Protein AF-A0A1Q8RBU3-F1 (afdb_monomer)

Solvent-accessible surface area (backbone atoms only — not comparable to full-atom values): 8568 Å² total; per-residue (Å²): 138,82,85,79,80,84,76,83,83,70,79,62,53,74,27,70,42,68,59,75,77,42,82,91,43,62,26,38,64,43,49,49,51,27,38,75,75,11,27,66,56,12,24,35,35,38,58,82,48,59,31,28,31,66,57,62,45,84,46,57,77,30,33,48,19,41,36,43,32,43,17,31,44,36,38,55,80,56,60,73,56,42,56,73,57,35,41,79,68,87,50,95,69,35,19,19,35,25,39,41,16,18,36,38,37,38,38,39,8,85,74,58,6,29,46,29,26,52,13,67,59,43,61,57,53,31,73,75,44,95,57,60,81,81,49,81,28,52,27,17,43,64,40,80,49,72,65,38,85,50,46,80,43,45,61,43,84,38,52,42,49,47,101

InterPro domains:
  IPR000743 Glycoside hydrolase, family 28 [PF00295] (66-161)
  IPR011050 Pectin lyase fold/virulence factor [SSF51126] (12-163)
  IPR012334 Pectin lyase fold [G3DSA:2.160.20.10] (13-163)

Sequence (163 aa):
VVAQSEQAVGGKKTCTVPASGTNATDDAPAILEAFEECGRGGKVVFEPTTYYVNSALNVTWLEDVDIDLQGTLLWSTNISYWLANSLNVGYQNQSTAFILGGNNVRINGYGKGTFDGNGDYWYEWIRQQENTSNYPGRPHALTFNGLTNSVVRGVNFLRSQMW

Mean predicted aligned error: 4.93 Å

Organism: NCBI:txid708187

Foldseek 3Di:
DDDDDDDPPDDAAEAEQDAPQDLVDASQVSVVVRCVVRQARHEYEYPAEEHEHAAAEEAAAGYQYEYEQAYEDAYDLPPVRQLVHFDQPVPPLAGARYEHHYENYEAAHVLRREQAQVQVSLQVVLVPDPRNACPHRQHFSYDYDHYYNYDHDNYYYHNTVHD

pLDDT: mean 93.44, std 12.82, range [39.44, 98.88]

Secondary structure (DSSP, 8-state):
-PPPP----PPPPEEEPPP-SSTTS--HHHHHHHHHHHTBTSEEEE-SSEEEE-S-EEEEEEES-EEEE-SEEEE---HHHHHHHPEE-SSTT-EEEEEEEEES-EEE-TTT-EEE--THHHHHHHTTSS--SS-TTPEEEEEEEEEES-EEES-EEES-S--

Nearest PDB structures (foldseek):
  4c2l-assembly1_A  TM=8.536E-01  e=4.338E-06  Aspergillus tubingensis
  7b8b-assembly2_B  TM=7.751E-01  e=3.308E-06  Arabidopsis thaliana
  1rmg-assembly1_A  TM=8.337E-01  e=1.040E-03  Aspergillus aculeatus
  5m60-assembly1_A  TM=6.335E-01  e=4.062E-01  Thermochaetoides thermophila
  5c1c-assembly1_A  TM=3.604E-01  e=2.068E+00  Aspergillus niger ATCC 1015

Structure (mmCIF, N/CA/C/O backbone):
data_AF-A0A1Q8RBU3-F1
#
_entry.id   AF-A0A1Q8RBU3-F1
#
loop_
_atom_site.group_PDB
_atom_site.id
_atom_site.type_symbol
_atom_site.label_atom_id
_atom_site.label_alt_id
_atom_site.label_comp_id
_atom_site.label_asym_id
_atom_site.label_entity_id
_atom_site.label_seq_id
_atom_site.pdbx_PDB_ins_code
_atom_site.Cartn_x
_atom_site.Cartn_y
_atom_site.Cartn_z
_atom_site.occupancy
_atom_site.B_iso_or_equiv
_atom_site.auth_seq_id
_atom_site.auth_comp_id
_atom_site.auth_asym_id
_atom_site.auth_atom_id
_atom_site.pdbx_PDB_model_num
ATOM 1 N N . VAL A 1 1 ? -34.217 0.152 41.854 1.00 40.53 1 VAL A N 1
ATOM 2 C CA . VAL A 1 1 ? -32.997 0.841 41.379 1.00 40.53 1 VAL A CA 1
ATOM 3 C C . VAL A 1 1 ? -32.280 -0.143 40.474 1.00 40.53 1 VAL A C 1
ATOM 5 O O . VAL A 1 1 ? -31.759 -1.125 40.979 1.00 40.53 1 VAL A O 1
ATOM 8 N N . VAL A 1 2 ? -32.408 0.004 39.155 1.00 39.44 2 VAL A N 1
ATOM 9 C CA . VAL A 1 2 ? -31.763 -0.900 38.188 1.00 39.44 2 VAL A CA 1
ATOM 10 C C . VAL A 1 2 ? -30.494 -0.205 37.727 1.00 39.44 2 VAL A C 1
ATOM 12 O O . VAL A 1 2 ? -30.563 0.897 37.187 1.00 39.44 2 VAL A O 1
ATOM 15 N N . ALA A 1 3 ? -29.354 -0.818 38.032 1.00 42.41 3 ALA A N 1
ATOM 16 C CA . ALA A 1 3 ? -28.042 -0.345 37.633 1.00 42.41 3 ALA A CA 1
ATOM 17 C C . ALA A 1 3 ? -27.953 -0.323 36.102 1.00 42.41 3 ALA A C 1
ATOM 19 O O . ALA A 1 3 ? -28.128 -1.351 35.448 1.00 42.41 3 ALA A O 1
ATOM 20 N N . GLN A 1 4 ? -27.720 0.860 35.542 1.00 39.56 4 GLN A N 1
ATOM 21 C CA . GLN A 1 4 ? -27.333 1.007 34.148 1.00 39.56 4 GLN A CA 1
ATOM 22 C C . GLN A 1 4 ? -25.839 0.701 34.062 1.00 39.56 4 GLN A C 1
ATOM 24 O O . GLN A 1 4 ? -25.033 1.317 34.754 1.00 39.56 4 GLN A O 1
ATOM 29 N N . SER A 1 5 ? -25.488 -0.291 33.251 1.00 49.47 5 SER A N 1
ATOM 30 C CA . SER A 1 5 ? -24.112 -0.581 32.869 1.00 49.47 5 SER A CA 1
ATOM 31 C C . SER A 1 5 ? -23.570 0.581 32.036 1.00 49.47 5 SER A C 1
ATOM 33 O O . SER A 1 5 ? -24.152 0.915 31.001 1.00 49.47 5 SER A O 1
ATOM 35 N N . GLU A 1 6 ? -22.468 1.175 32.481 1.00 47.53 6 GLU A N 1
ATOM 36 C CA . GLU A 1 6 ? -21.691 2.166 31.738 1.00 47.53 6 GLU A CA 1
ATOM 37 C C . GLU A 1 6 ? -21.210 1.566 30.410 1.00 47.53 6 GLU A C 1
ATOM 39 O O . GLU A 1 6 ? -20.410 0.631 30.380 1.00 47.53 6 GLU A O 1
ATOM 44 N N . GLN A 1 7 ? -21.698 2.106 29.290 1.00 47.78 7 GLN A N 1
ATOM 45 C CA . GLN A 1 7 ? -21.009 1.949 28.015 1.00 47.78 7 GLN A CA 1
ATOM 46 C C . GLN A 1 7 ? -19.836 2.927 27.980 1.00 47.78 7 GLN A C 1
ATOM 48 O O . GLN A 1 7 ? -20.030 4.142 27.953 1.00 47.78 7 GLN A O 1
ATOM 53 N N . ALA A 1 8 ? -18.616 2.400 27.936 1.00 47.69 8 ALA A N 1
ATOM 54 C CA . ALA A 1 8 ? -17.449 3.185 27.572 1.00 47.69 8 ALA A CA 1
ATOM 55 C C . ALA A 1 8 ? -17.495 3.483 26.063 1.00 47.69 8 ALA A C 1
ATOM 57 O O . ALA A 1 8 ? -16.969 2.721 25.257 1.00 47.69 8 ALA A O 1
ATOM 58 N N . VAL A 1 9 ? -18.116 4.594 25.661 1.00 52.16 9 VAL A N 1
ATOM 59 C CA . VAL A 1 9 ? -17.912 5.162 24.317 1.00 52.16 9 VAL A CA 1
ATOM 60 C C . VAL A 1 9 ? -16.702 6.093 24.382 1.00 52.16 9 VAL A C 1
ATOM 62 O O . VAL A 1 9 ? -16.819 7.315 24.366 1.00 52.16 9 VAL A O 1
ATOM 65 N N . GLY A 1 10 ? -15.516 5.498 24.514 1.00 56.62 10 GLY A N 1
ATOM 66 C CA . GLY A 1 10 ? -14.264 6.167 24.172 1.00 56.62 10 GLY A CA 1
ATOM 67 C C . GLY A 1 10 ? -14.086 6.086 22.658 1.00 56.62 10 GLY A C 1
ATOM 68 O O . GLY A 1 10 ? -14.084 4.989 22.106 1.00 56.62 10 GLY A O 1
ATOM 69 N N . GLY A 1 11 ? -14.004 7.225 21.967 1.00 76.69 11 GLY A N 1
ATOM 70 C CA . GLY A 1 11 ? -13.805 7.245 20.515 1.00 76.69 11 GLY A CA 1
ATOM 71 C C . GLY A 1 11 ? -12.532 6.496 20.101 1.00 76.69 11 GLY A C 1
ATOM 72 O O . GLY A 1 11 ? -11.524 6.546 20.805 1.00 76.69 11 GLY A O 1
ATOM 73 N N . LYS A 1 12 ? -12.571 5.803 18.957 1.00 87.75 12 LYS A N 1
ATOM 74 C CA . LYS A 1 12 ? -11.408 5.088 18.410 1.00 87.75 12 LYS A CA 1
ATOM 75 C C . LYS A 1 12 ? -10.243 6.055 18.162 1.00 87.75 12 LYS A C 1
ATOM 77 O O . LYS A 1 12 ? -10.442 7.106 17.545 1.00 87.75 12 LYS A O 1
ATOM 82 N N . LYS A 1 13 ? -9.024 5.691 18.588 1.00 97.31 13 LYS A N 1
ATOM 83 C CA . LYS A 1 13 ? -7.803 6.444 18.240 1.00 97.31 13 LYS A CA 1
ATOM 84 C C . LYS A 1 13 ? -7.679 6.490 16.716 1.00 97.31 13 LYS A C 1
ATOM 86 O O . LYS A 1 13 ? -7.852 5.466 16.061 1.00 97.31 13 LYS A O 1
ATOM 91 N N . THR A 1 14 ? -7.410 7.669 16.165 1.00 98.56 14 THR A N 1
ATOM 92 C CA . THR A 1 14 ? -7.244 7.866 14.721 1.00 98.56 14 THR A CA 1
ATOM 93 C C . THR A 1 14 ? -5.808 8.272 14.417 1.00 98.56 14 THR A C 1
ATOM 95 O O . THR A 1 14 ? -5.309 9.224 15.013 1.00 98.56 14 THR A O 1
ATOM 98 N N . CYS A 1 15 ? -5.173 7.563 13.487 1.00 98.81 15 CYS A N 1
ATOM 99 C CA . CYS A 1 15 ? -3.833 7.834 12.986 1.00 98.81 15 CYS A CA 1
ATOM 100 C C . CYS A 1 15 ? -3.934 8.201 11.503 1.00 98.81 15 CYS A C 1
ATOM 102 O O . CYS A 1 15 ? -4.319 7.371 10.677 1.00 98.81 15 CYS A O 1
ATOM 104 N N . THR A 1 16 ? -3.613 9.447 11.162 1.00 98.81 16 THR A N 1
ATOM 105 C CA . THR A 1 16 ? -3.506 9.880 9.765 1.00 98.81 16 THR A CA 1
ATOM 106 C C . THR A 1 16 ? -2.080 9.652 9.290 1.00 98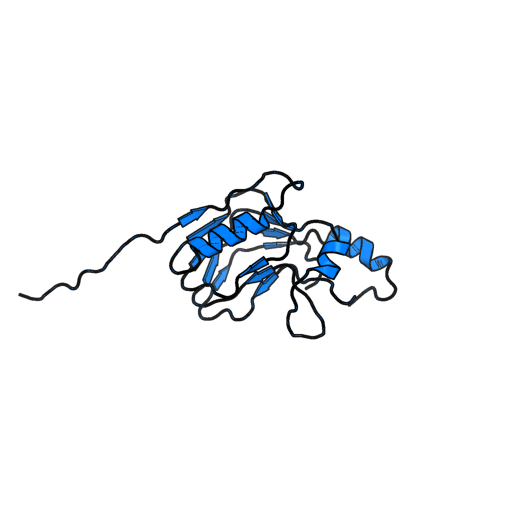.81 16 THR A C 1
ATOM 108 O O . THR A 1 16 ? -1.146 10.174 9.893 1.00 98.81 16 THR A O 1
ATOM 111 N N . VAL A 1 17 ? -1.913 8.886 8.214 1.00 98.81 17 VAL A N 1
ATOM 112 C CA . VAL A 1 17 ? -0.594 8.581 7.652 1.00 98.81 17 VAL A CA 1
ATOM 113 C C . VAL A 1 17 ? -0.011 9.851 7.019 1.00 98.81 17 VAL A C 1
ATOM 115 O O . VAL A 1 17 ? -0.647 10.406 6.110 1.00 98.81 17 VAL A O 1
ATOM 118 N N . PRO A 1 18 ? 1.178 10.322 7.440 1.00 98.56 18 PRO A N 1
ATOM 119 C CA . PRO A 1 18 ? 1.852 11.419 6.761 1.00 98.56 18 PRO A CA 1
ATOM 120 C C . PRO A 1 18 ? 2.381 10.947 5.400 1.00 98.56 18 PRO A C 1
ATOM 122 O O . PRO A 1 18 ? 2.961 9.872 5.289 1.00 98.56 18 PRO A O 1
ATOM 125 N N . ALA A 1 19 ? 2.172 11.754 4.360 1.00 98.38 19 ALA A N 1
ATOM 126 C CA . ALA A 1 19 ? 2.739 11.522 3.033 1.00 98.38 19 ALA A CA 1
ATOM 127 C C . ALA A 1 19 ? 3.964 12.417 2.833 1.00 98.38 19 ALA A C 1
ATOM 129 O O . ALA A 1 19 ? 3.897 13.618 3.107 1.00 98.38 19 ALA A O 1
ATOM 130 N N . SER A 1 20 ? 5.055 11.870 2.301 1.00 97.88 20 SER A N 1
ATOM 131 C CA . SER A 1 20 ? 6.249 12.654 1.960 1.00 97.88 20 SER A CA 1
ATOM 132 C C . SER A 1 20 ? 6.036 13.612 0.787 1.00 97.88 20 SER A C 1
ATOM 134 O O . SER A 1 20 ? 6.751 14.605 0.654 1.00 97.88 20 SER A O 1
ATOM 136 N N . GLY A 1 21 ? 5.069 13.315 -0.086 1.00 96.44 21 GLY A N 1
ATOM 137 C CA . GLY A 1 21 ? 4.791 14.099 -1.289 1.00 96.44 21 GLY A CA 1
ATOM 138 C C . GLY A 1 21 ? 5.837 13.943 -2.399 1.00 96.44 21 GLY A C 1
ATOM 139 O O . GLY A 1 21 ? 5.763 14.657 -3.398 1.00 96.44 21 GLY A O 1
ATOM 140 N N . THR A 1 22 ? 6.791 13.015 -2.270 1.00 97.56 22 THR A N 1
ATOM 141 C CA . THR A 1 22 ? 7.854 12.788 -3.258 1.00 97.56 22 THR A CA 1
ATOM 142 C C . THR A 1 22 ? 8.242 11.317 -3.359 1.00 97.56 22 THR A C 1
ATOM 144 O O . THR A 1 22 ? 8.332 10.618 -2.359 1.00 97.56 22 THR A O 1
ATOM 147 N N . ASN A 1 23 ? 8.567 10.855 -4.568 1.00 96.00 23 ASN A N 1
ATOM 148 C CA . ASN A 1 23 ? 9.067 9.495 -4.789 1.00 96.00 23 ASN A CA 1
A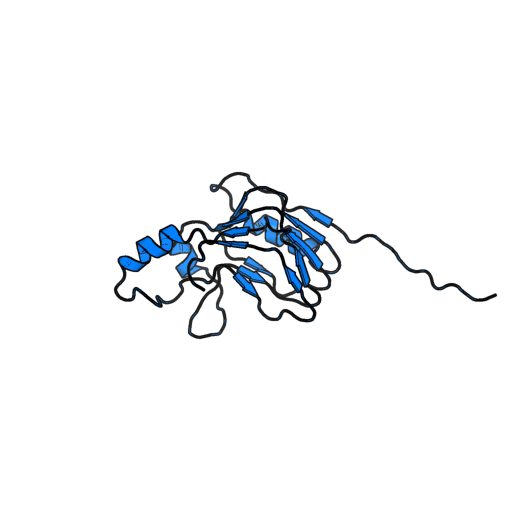TOM 149 C C . ASN A 1 23 ? 10.489 9.260 -4.248 1.00 96.00 23 ASN A C 1
ATOM 151 O O . ASN A 1 23 ? 10.936 8.116 -4.188 1.00 96.00 23 ASN A O 1
ATOM 155 N N . ALA A 1 24 ? 11.202 10.323 -3.860 1.00 97.19 24 ALA A N 1
ATOM 156 C CA . ALA A 1 24 ? 12.534 10.239 -3.266 1.00 97.19 24 ALA A CA 1
ATOM 157 C C . ALA A 1 24 ? 12.517 9.754 -1.805 1.00 97.19 24 ALA A C 1
ATOM 159 O O . ALA A 1 24 ? 13.564 9.389 -1.270 1.00 97.19 24 ALA A O 1
ATOM 160 N N . THR A 1 25 ? 11.351 9.757 -1.157 1.00 98.25 25 THR A N 1
ATOM 161 C CA . THR A 1 25 ? 11.170 9.329 0.230 1.00 98.25 25 THR A CA 1
ATOM 162 C C . THR A 1 25 ? 10.236 8.128 0.264 1.00 98.25 25 THR A C 1
ATOM 164 O O . THR A 1 25 ? 9.248 8.079 -0.459 1.00 98.25 25 THR A O 1
ATOM 167 N N . ASP A 1 26 ? 10.591 7.128 1.067 1.00 98.75 26 ASP A N 1
ATOM 168 C CA . ASP A 1 26 ? 9.748 5.959 1.293 1.00 98.75 26 ASP A CA 1
ATOM 169 C C . ASP A 1 26 ? 8.715 6.256 2.382 1.00 98.75 26 ASP A C 1
ATOM 171 O O . ASP A 1 26 ? 9.090 6.533 3.521 1.00 98.75 26 ASP A O 1
ATOM 175 N N . ASP A 1 27 ? 7.430 6.181 2.041 1.00 98.88 27 ASP A N 1
ATOM 176 C CA . ASP A 1 27 ? 6.322 6.370 2.981 1.00 98.88 27 ASP A CA 1
ATOM 177 C C . ASP A 1 27 ? 5.957 5.072 3.724 1.00 98.88 27 ASP A C 1
ATOM 179 O O . ASP A 1 27 ? 5.192 5.111 4.688 1.00 98.88 27 ASP A O 1
ATOM 183 N N . ALA A 1 28 ? 6.504 3.914 3.330 1.00 98.75 28 ALA A N 1
ATOM 184 C CA . ALA A 1 28 ? 6.205 2.635 3.977 1.00 98.75 28 ALA A CA 1
ATOM 185 C C . ALA A 1 28 ? 6.475 2.620 5.501 1.00 98.75 28 ALA A C 1
ATOM 187 O O . ALA A 1 28 ? 5.618 2.115 6.229 1.00 98.75 28 ALA A O 1
ATOM 188 N N . PRO A 1 29 ? 7.565 3.214 6.037 1.00 98.81 29 PRO A N 1
ATOM 189 C CA . PRO A 1 29 ? 7.763 3.313 7.485 1.00 98.81 29 PRO A CA 1
ATOM 190 C C . PRO A 1 29 ? 6.649 4.087 8.203 1.00 98.81 29 PRO A C 1
ATOM 192 O O . PRO A 1 29 ? 6.162 3.632 9.232 1.00 98.81 29 PRO A O 1
ATOM 195 N N . ALA A 1 30 ? 6.189 5.206 7.635 1.00 98.81 30 ALA A N 1
ATOM 196 C CA . ALA A 1 30 ? 5.098 5.996 8.209 1.00 98.81 30 ALA A CA 1
ATOM 197 C C . ALA A 1 30 ? 3.751 5.255 8.156 1.00 98.81 30 ALA A C 1
ATOM 199 O O . ALA A 1 30 ? 2.922 5.373 9.060 1.00 98.81 30 ALA A O 1
ATOM 200 N N . ILE A 1 31 ? 3.535 4.460 7.103 1.00 98.88 31 ILE A N 1
ATOM 201 C CA . ILE A 1 31 ? 2.380 3.565 6.992 1.00 98.88 31 ILE A CA 1
ATOM 202 C C . ILE A 1 31 ? 2.414 2.510 8.105 1.00 98.88 31 ILE A C 1
ATOM 204 O O . ILE A 1 31 ? 1.398 2.296 8.768 1.00 98.88 31 ILE A O 1
ATOM 208 N N . LEU A 1 32 ? 3.565 1.860 8.319 1.00 98.81 32 LEU A N 1
ATOM 209 C CA . LEU A 1 32 ? 3.732 0.862 9.379 1.00 98.81 32 LEU A CA 1
ATOM 210 C C . LEU A 1 32 ? 3.515 1.471 10.761 1.00 98.81 32 LEU A C 1
ATOM 212 O O . LEU A 1 32 ? 2.756 0.898 11.531 1.00 98.81 32 LEU A O 1
ATOM 216 N N . GLU A 1 33 ? 4.087 2.640 11.044 1.00 98.81 33 GLU A N 1
ATOM 217 C CA . GLU A 1 33 ? 3.919 3.344 12.322 1.00 98.81 33 GLU A CA 1
ATOM 218 C C . GLU A 1 33 ? 2.441 3.654 12.612 1.00 98.81 33 GLU A C 1
ATOM 220 O O . GLU A 1 33 ? 1.927 3.350 13.690 1.00 98.81 33 GLU A O 1
ATOM 225 N N . ALA A 1 34 ? 1.699 4.172 11.627 1.00 98.88 34 ALA A N 1
ATOM 226 C CA . ALA A 1 34 ? 0.269 4.430 11.791 1.00 98.88 34 ALA A CA 1
ATOM 227 C C . ALA A 1 34 ? -0.531 3.144 12.060 1.00 98.88 34 ALA A C 1
ATOM 229 O O . ALA A 1 34 ? -1.477 3.153 12.858 1.00 98.88 34 ALA A O 1
ATOM 230 N N . PHE A 1 35 ? -0.159 2.032 11.415 1.00 98.81 35 PHE A N 1
ATOM 231 C CA . PHE A 1 35 ? -0.735 0.736 11.742 1.00 98.81 35 PHE A CA 1
ATOM 232 C C . PHE A 1 35 ? -0.334 0.295 13.146 1.00 98.81 35 PHE A C 1
ATOM 234 O O . PHE A 1 35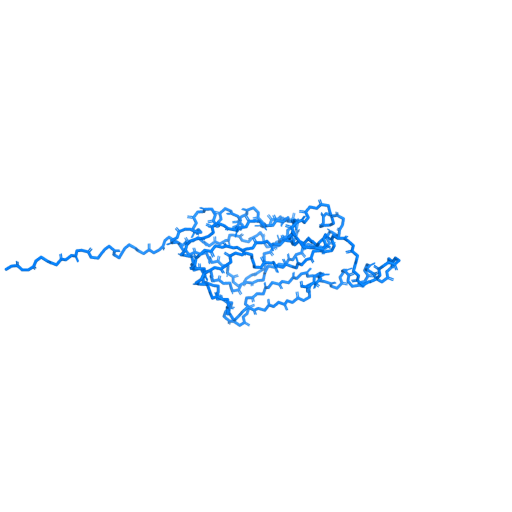 ? -1.237 -0.013 13.909 1.00 98.81 35 PHE A O 1
ATOM 241 N N . GLU A 1 36 ? 0.941 0.311 13.535 1.00 98.62 36 GLU A N 1
ATOM 242 C CA . GLU A 1 36 ? 1.428 -0.022 14.890 1.00 98.62 36 GLU A CA 1
ATOM 243 C C . GLU A 1 36 ? 0.650 0.717 15.982 1.00 98.62 36 GLU A C 1
ATOM 245 O O . GLU A 1 36 ? 0.232 0.119 16.976 1.00 98.62 36 GLU A O 1
ATOM 250 N N . GLU A 1 37 ? 0.362 1.994 15.754 1.00 98.44 37 GLU A N 1
ATOM 251 C CA . GLU A 1 37 ? -0.343 2.837 16.707 1.00 98.44 37 GLU A CA 1
ATOM 252 C C . GLU A 1 37 ? -1.868 2.664 16.750 1.00 98.44 37 GLU A C 1
ATOM 254 O O . GLU A 1 37 ? -2.465 2.841 17.817 1.00 98.44 37 GLU A O 1
ATOM 259 N N . CYS A 1 38 ? -2.515 2.402 15.610 1.00 98.62 38 CYS A N 1
ATOM 260 C CA . CYS A 1 38 ? -3.981 2.420 15.477 1.00 98.62 38 CYS A CA 1
ATOM 261 C C . CYS A 1 38 ? -4.586 1.130 14.897 1.00 98.62 38 CYS A C 1
ATOM 263 O O . CYS A 1 38 ? -5.799 1.032 14.723 1.00 98.62 38 CYS A O 1
ATOM 265 N N . GLY A 1 39 ? -3.773 0.116 14.625 1.00 98.25 39 GLY A N 1
ATOM 266 C CA . GLY A 1 39 ? -4.152 -1.145 13.986 1.00 98.25 39 GLY A CA 1
ATOM 267 C C . GLY A 1 39 ? -4.910 -2.112 14.893 1.00 98.25 39 GLY A C 1
ATOM 268 O O . GLY A 1 39 ? -5.331 -3.174 14.435 1.00 98.25 39 GLY A O 1
ATOM 269 N N . ARG A 1 40 ? -5.085 -1.760 16.175 1.00 98.44 40 ARG A N 1
ATOM 270 C CA . ARG A 1 40 ? -5.856 -2.521 17.168 1.00 98.44 40 ARG A CA 1
ATOM 271 C C . ARG A 1 40 ? -6.903 -1.620 17.824 1.00 98.44 40 ARG A C 1
ATOM 273 O O . ARG A 1 40 ? -6.558 -0.788 18.658 1.00 98.44 40 ARG A O 1
ATOM 280 N N . GLY A 1 41 ? -8.169 -1.766 17.437 1.00 97.88 41 GLY A N 1
ATOM 281 C CA . GLY A 1 41 ? -9.297 -0.976 17.955 1.00 97.88 41 GLY A CA 1
ATOM 282 C C . GLY A 1 41 ? -9.334 0.489 17.494 1.00 97.88 41 GLY A C 1
ATOM 283 O O . GLY A 1 41 ? -10.115 1.283 18.023 1.00 97.88 41 GLY A O 1
ATOM 284 N N . GLY A 1 42 ? -8.481 0.871 16.541 1.00 98.38 42 GLY A N 1
ATOM 285 C CA . GLY A 1 42 ? -8.333 2.242 16.063 1.00 98.38 42 GLY A CA 1
ATOM 286 C C . GLY A 1 42 ? -8.823 2.454 14.632 1.00 98.38 42 GLY A C 1
ATOM 287 O O . GLY A 1 42 ? -9.569 1.655 14.058 1.00 98.38 42 GLY A O 1
ATOM 288 N N . LYS A 1 43 ? -8.396 3.581 14.066 1.00 98.75 43 LYS A N 1
ATOM 289 C CA . LYS A 1 43 ? -8.659 3.989 12.692 1.00 98.75 43 LYS A CA 1
ATOM 290 C C . LYS A 1 43 ? -7.378 4.499 12.037 1.00 98.75 43 LYS A C 1
ATOM 292 O O . LYS A 1 43 ? -6.694 5.337 12.617 1.00 98.75 43 LYS A O 1
ATOM 297 N N . VAL A 1 44 ? -7.090 4.046 10.823 1.00 98.88 44 VAL A N 1
ATOM 298 C CA . VAL A 1 44 ? -5.978 4.538 9.999 1.00 98.88 44 VAL A CA 1
ATOM 299 C C . VAL A 1 44 ? -6.544 5.286 8.797 1.00 98.88 44 VAL A C 1
ATOM 301 O O . VAL A 1 44 ? -7.431 4.777 8.111 1.00 98.88 44 VAL A O 1
ATOM 304 N N . VAL A 1 45 ? -6.063 6.505 8.554 1.00 98.88 45 VAL A N 1
ATOM 305 C CA . VAL A 1 45 ? -6.553 7.383 7.482 1.00 98.88 45 VAL A CA 1
ATOM 306 C C . VAL A 1 45 ? -5.434 7.690 6.499 1.00 98.88 45 VAL A C 1
ATOM 308 O O . VAL A 1 45 ? -4.396 8.231 6.875 1.00 98.88 45 VAL A O 1
ATOM 311 N N . PHE A 1 46 ? -5.689 7.398 5.229 1.00 98.88 46 PHE A N 1
ATOM 312 C CA . PHE A 1 46 ? -4.901 7.864 4.097 1.00 98.88 46 PHE A CA 1
ATOM 313 C C . PHE A 1 46 ? -5.667 9.002 3.421 1.00 98.88 46 PHE A C 1
ATOM 315 O O . PHE A 1 46 ? -6.737 8.779 2.849 1.00 98.88 46 PHE A O 1
ATOM 322 N N . GLU A 1 47 ? -5.128 10.215 3.492 1.00 98.75 47 GLU A N 1
ATOM 323 C CA . GLU A 1 47 ? -5.690 11.426 2.881 1.00 98.75 47 GLU A CA 1
ATOM 324 C C . GLU A 1 47 ? -5.624 11.365 1.340 1.00 98.75 47 GLU A C 1
ATOM 326 O O . GLU A 1 47 ? -4.894 10.532 0.796 1.00 98.75 47 GLU A O 1
ATOM 331 N N . PRO A 1 48 ? -6.376 12.203 0.594 1.00 98.56 48 PRO A N 1
ATOM 332 C CA . PRO A 1 48 ? -6.433 12.162 -0.870 1.00 98.56 48 PRO A CA 1
ATOM 333 C C . PRO A 1 48 ? -5.158 12.736 -1.519 1.00 98.56 48 PRO A C 1
ATOM 335 O O . PRO A 1 48 ? -5.177 13.779 -2.167 1.00 98.56 48 PRO A O 1
ATOM 338 N N . THR A 1 49 ? -4.044 12.033 -1.334 1.00 98.62 49 THR A N 1
ATOM 339 C CA . THR A 1 49 ? -2.708 12.319 -1.869 1.00 98.62 49 THR A CA 1
ATOM 340 C C . THR A 1 49 ? -2.045 11.025 -2.361 1.00 98.62 49 THR A C 1
ATOM 342 O O . THR A 1 49 ? -2.655 9.955 -2.329 1.00 98.62 49 THR A O 1
ATOM 345 N N . THR A 1 50 ? -0.808 11.116 -2.845 1.00 98.81 50 THR A N 1
ATOM 346 C CA . THR A 1 50 ? 0.015 9.953 -3.203 1.00 98.81 50 THR A CA 1
ATOM 347 C C . THR A 1 50 ? 0.982 9.622 -2.072 1.00 98.81 50 THR A C 1
ATOM 349 O O . THR A 1 50 ? 1.686 10.505 -1.587 1.00 98.81 50 THR A O 1
ATOM 352 N N . TYR A 1 51 ? 1.013 8.348 -1.697 1.00 98.88 51 TYR A N 1
ATOM 353 C CA . TYR A 1 51 ? 1.959 7.739 -0.774 1.00 98.88 51 TYR A CA 1
ATOM 354 C C . TYR A 1 51 ? 2.936 6.889 -1.585 1.00 98.88 51 TYR A C 1
ATOM 356 O O . TYR A 1 51 ? 2.514 5.959 -2.276 1.00 98.88 51 TYR A O 1
ATOM 364 N N . TYR A 1 52 ? 4.223 7.209 -1.536 1.00 98.88 52 TYR A N 1
ATOM 365 C CA . TYR A 1 52 ? 5.250 6.524 -2.316 1.00 98.88 52 TYR A CA 1
ATOM 366 C C . TYR A 1 52 ? 5.800 5.332 -1.532 1.00 98.88 52 TYR A C 1
ATOM 368 O O . TYR A 1 52 ? 6.538 5.489 -0.564 1.00 98.88 52 TYR A O 1
ATOM 376 N N . VAL A 1 53 ? 5.419 4.125 -1.946 1.00 98.81 53 VAL A N 1
ATOM 377 C CA . VAL A 1 53 ? 5.797 2.870 -1.289 1.00 98.81 53 VAL A CA 1
ATOM 378 C C . VAL A 1 53 ? 7.054 2.325 -1.957 1.00 98.81 53 VAL A C 1
ATOM 380 O O . VAL A 1 53 ? 7.001 1.766 -3.058 1.00 98.81 53 VAL A O 1
ATOM 383 N N . ASN A 1 54 ? 8.197 2.490 -1.294 1.00 98.62 54 ASN A N 1
ATOM 384 C CA . ASN A 1 54 ? 9.498 2.050 -1.794 1.00 98.62 54 ASN A CA 1
ATOM 385 C C . ASN A 1 54 ? 10.032 0.809 -1.067 1.00 98.62 54 ASN A C 1
ATOM 387 O O . ASN A 1 54 ? 11.016 0.237 -1.538 1.00 98.62 54 ASN A O 1
ATOM 391 N N . SER A 1 55 ? 9.379 0.368 0.012 1.00 98.75 55 SER A N 1
ATOM 392 C CA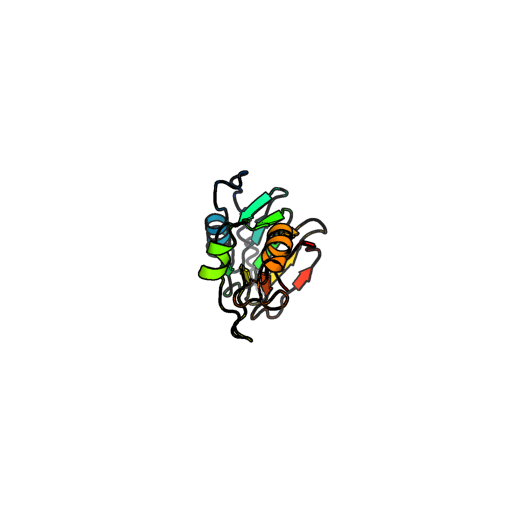 . SER A 1 55 ? 9.686 -0.891 0.692 1.00 98.75 55 SER A CA 1
ATOM 393 C C . SER A 1 55 ? 8.465 -1.759 0.989 1.00 98.75 55 SER A C 1
ATOM 395 O O . SER A 1 55 ? 7.319 -1.308 0.950 1.00 98.75 55 SER A O 1
ATOM 397 N N .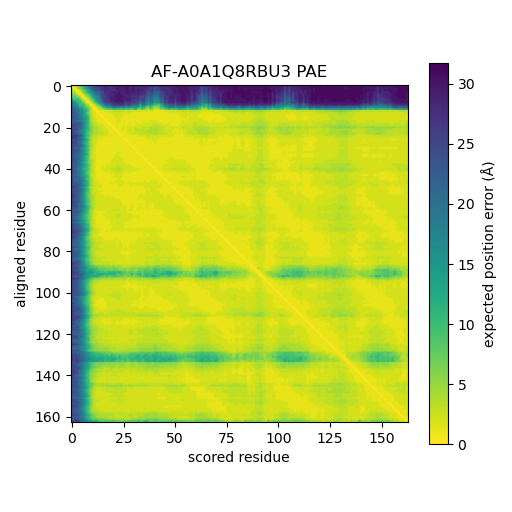 ALA A 1 56 ? 8.717 -3.053 1.207 1.00 98.50 56 ALA A N 1
ATOM 398 C CA . ALA A 1 56 ? 7.666 -4.036 1.431 1.00 98.50 56 ALA A CA 1
ATOM 399 C C . ALA A 1 56 ? 6.956 -3.837 2.782 1.00 98.50 56 ALA A C 1
ATOM 401 O O . ALA A 1 56 ? 7.588 -3.562 3.801 1.00 98.50 56 ALA A O 1
ATOM 402 N N . LEU A 1 57 ? 5.638 -4.040 2.795 1.00 98.69 57 LEU A N 1
ATOM 403 C CA . LEU A 1 57 ? 4.780 -3.838 3.964 1.00 98.69 57 LEU A CA 1
ATOM 404 C C . LEU A 1 57 ? 4.235 -5.173 4.483 1.00 98.69 57 LEU A C 1
ATOM 406 O O . LEU A 1 57 ? 3.670 -5.957 3.718 1.00 98.69 57 LEU A O 1
ATOM 410 N N . ASN A 1 58 ? 4.349 -5.417 5.790 1.00 98.25 58 ASN A N 1
ATOM 411 C CA . ASN A 1 58 ? 3.759 -6.581 6.453 1.00 98.25 58 ASN A CA 1
ATOM 412 C C . ASN A 1 58 ? 2.889 -6.159 7.637 1.00 98.25 58 ASN A C 1
ATOM 414 O O . ASN A 1 58 ? 3.397 -5.774 8.688 1.00 98.25 58 ASN A O 1
ATOM 418 N N . VAL A 1 59 ? 1.571 -6.255 7.461 1.00 98.25 59 VAL A N 1
ATOM 419 C CA . VAL A 1 59 ? 0.578 -5.844 8.455 1.00 98.25 59 VAL A CA 1
ATOM 420 C C . VAL A 1 59 ? -0.480 -6.941 8.597 1.00 98.25 59 VAL A C 1
ATOM 422 O O . VAL A 1 59 ? -1.616 -6.799 8.154 1.00 98.25 59 VAL A O 1
ATOM 425 N N . THR A 1 60 ? -0.100 -8.080 9.181 1.00 97.88 60 THR A N 1
ATOM 426 C CA . THR A 1 60 ? -0.971 -9.270 9.306 1.00 97.88 60 THR A CA 1
ATOM 427 C C . THR A 1 60 ? -1.645 -9.439 10.667 1.00 97.88 60 THR A C 1
ATOM 429 O O . THR A 1 60 ? -2.283 -10.460 10.912 1.00 97.88 60 THR A O 1
ATOM 432 N N . TRP A 1 61 ? -1.474 -8.483 11.577 1.00 98.31 61 TRP A N 1
ATOM 433 C CA . TRP A 1 61 ? -1.858 -8.606 12.989 1.00 98.31 61 TRP A CA 1
ATOM 434 C C . TRP A 1 61 ? -3.031 -7.698 13.398 1.00 98.31 61 TRP A C 1
ATOM 436 O O . TRP A 1 61 ? -3.322 -7.575 14.592 1.00 98.31 61 TRP A O 1
ATOM 446 N N . LEU A 1 62 ? -3.694 -7.060 12.428 1.00 98.75 62 LEU A N 1
ATOM 447 C CA . LEU A 1 62 ? -4.752 -6.079 12.675 1.00 98.75 62 LEU A CA 1
ATOM 448 C C . LEU A 1 62 ? -5.927 -6.679 13.456 1.00 98.75 62 LEU A C 1
ATOM 450 O O . LEU A 1 62 ? -6.281 -7.844 13.280 1.00 98.75 62 LEU A O 1
ATOM 454 N N . GLU A 1 63 ? -6.556 -5.859 14.294 1.00 98.69 63 GLU A N 1
ATOM 455 C CA . GLU A 1 63 ? -7.712 -6.257 15.099 1.00 98.69 63 GLU A CA 1
ATOM 456 C C . GLU A 1 63 ? -8.693 -5.089 15.232 1.00 98.69 63 GLU A C 1
ATOM 458 O O . GLU A 1 63 ? -8.333 -4.038 15.753 1.00 98.69 63 GLU A O 1
ATOM 463 N N . ASP A 1 64 ? -9.939 -5.262 14.793 1.00 98.56 64 ASP A N 1
ATOM 464 C CA . ASP A 1 64 ? -10.995 -4.239 14.893 1.00 98.56 64 ASP A CA 1
ATOM 465 C C . ASP A 1 64 ? -10.566 -2.831 14.421 1.00 98.56 64 ASP A C 1
ATOM 467 O O . ASP A 1 64 ? -10.751 -1.821 15.108 1.00 98.56 64 ASP A O 1
ATOM 471 N N . VAL A 1 65 ? -9.998 -2.753 13.219 1.00 98.62 65 VAL A N 1
ATOM 472 C CA . VAL A 1 65 ? -9.498 -1.499 12.644 1.00 98.62 65 VAL A CA 1
ATOM 473 C C . VAL A 1 65 ? -10.369 -1.016 11.488 1.00 98.62 65 VAL A C 1
ATOM 475 O O . VAL A 1 65 ? -10.796 -1.791 10.628 1.00 98.62 65 VAL A O 1
ATOM 478 N N . ASP A 1 66 ? -10.603 0.293 11.457 1.00 98.81 66 ASP A N 1
ATOM 479 C CA . ASP A 1 66 ? -11.169 0.998 10.309 1.00 98.81 66 ASP A CA 1
ATOM 480 C C . ASP A 1 66 ? -10.038 1.613 9.471 1.00 98.81 66 ASP A C 1
ATOM 482 O O . ASP A 1 66 ? -9.190 2.329 9.998 1.00 98.81 66 ASP A O 1
ATOM 486 N N . ILE A 1 67 ? -10.005 1.334 8.169 1.00 98.81 67 ILE A N 1
ATOM 487 C CA . ILE A 1 67 ? -9.002 1.867 7.241 1.00 98.81 67 ILE A CA 1
ATOM 488 C C . ILE A 1 67 ? -9.716 2.716 6.189 1.00 98.81 67 ILE A C 1
ATOM 490 O O . ILE A 1 67 ? -10.381 2.189 5.292 1.00 98.81 67 ILE A O 1
ATOM 494 N N . ASP A 1 68 ? -9.553 4.033 6.293 1.00 98.75 68 ASP A N 1
ATOM 495 C CA . ASP A 1 68 ? -10.075 5.000 5.329 1.00 98.75 68 ASP A CA 1
ATOM 496 C C . ASP A 1 68 ? -9.002 5.280 4.277 1.00 98.75 68 ASP A C 1
ATOM 498 O O . ASP A 1 68 ? -8.077 6.059 4.503 1.00 98.75 68 ASP A O 1
ATOM 502 N N . LEU A 1 69 ? -9.129 4.649 3.111 1.00 98.81 69 LEU A N 1
ATOM 503 C CA . LEU A 1 69 ? -8.199 4.816 2.001 1.00 98.81 69 LEU A CA 1
ATOM 504 C C . LEU A 1 69 ? -8.752 5.844 1.006 1.00 98.81 69 LEU A C 1
ATOM 506 O O . LEU A 1 69 ? -9.559 5.506 0.149 1.00 98.81 69 LEU A O 1
ATOM 510 N N . GLN A 1 70 ? -8.346 7.110 1.096 1.00 98.69 70 GLN A N 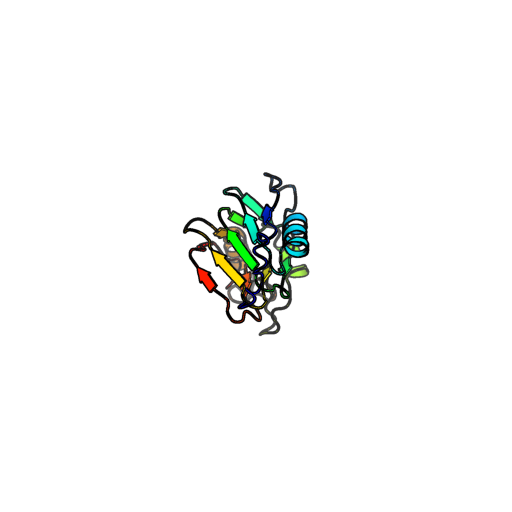1
ATOM 511 C CA . GLN A 1 70 ? -8.769 8.142 0.133 1.00 98.69 70 GLN A CA 1
ATOM 512 C C . GLN A 1 70 ? -7.690 8.495 -0.895 1.00 98.69 70 GLN A C 1
ATOM 514 O O . GLN A 1 70 ? -8.020 9.082 -1.927 1.00 98.69 70 GLN A O 1
ATOM 519 N N . GLY A 1 71 ? -6.434 8.161 -0.599 1.00 98.56 71 GLY A N 1
ATOM 520 C CA . GLY A 1 71 ? -5.270 8.415 -1.443 1.00 98.56 71 GLY A CA 1
ATOM 521 C C . GLY A 1 71 ? -4.869 7.243 -2.334 1.00 98.56 71 GLY A C 1
ATOM 522 O O . GLY A 1 71 ? -5.560 6.229 -2.436 1.00 98.56 71 GLY A O 1
ATOM 523 N N . THR A 1 72 ? -3.714 7.399 -2.973 1.00 98.88 72 THR A N 1
ATOM 524 C CA . THR A 1 72 ? -3.069 6.371 -3.793 1.00 98.88 72 THR A CA 1
ATOM 525 C C . THR A 1 72 ? -1.800 5.907 -3.105 1.00 98.88 72 THR A C 1
ATOM 527 O O . THR A 1 72 ? -0.918 6.722 -2.860 1.00 98.88 72 THR A O 1
ATOM 530 N N . LEU A 1 73 ? -1.678 4.615 -2.819 1.00 98.88 73 LEU A N 1
ATOM 531 C CA . LEU A 1 73 ? -0.369 4.019 -2.564 1.00 98.88 73 LEU A CA 1
ATOM 532 C C . LEU A 1 73 ? 0.229 3.702 -3.933 1.00 98.88 73 LEU A C 1
ATOM 534 O O . LEU A 1 73 ? -0.401 3.003 -4.724 1.00 98.88 73 LEU A O 1
ATOM 538 N N . LEU A 1 74 ? 1.397 4.258 -4.233 1.00 98.81 74 LEU A N 1
ATOM 539 C CA . LEU A 1 74 ? 2.090 4.099 -5.506 1.00 98.81 74 LEU A CA 1
ATOM 540 C C . LEU A 1 74 ? 3.418 3.392 -5.264 1.00 98.81 74 LEU A C 1
ATOM 542 O O . LEU A 1 74 ? 4.284 3.910 -4.561 1.00 98.81 74 LEU A O 1
ATOM 546 N N . TRP A 1 75 ? 3.585 2.219 -5.863 1.00 98.69 75 TRP A N 1
ATOM 547 C CA . TRP A 1 75 ? 4.787 1.418 -5.686 1.00 98.69 75 TRP A CA 1
ATOM 548 C C . TRP A 1 75 ? 5.942 1.963 -6.526 1.00 98.69 75 TRP A C 1
ATOM 550 O O . TRP A 1 75 ? 5.770 2.424 -7.662 1.00 98.69 75 TRP A O 1
ATOM 560 N N . SER A 1 76 ? 7.149 1.880 -5.972 1.00 98.50 76 SER A N 1
ATOM 561 C CA . SER A 1 76 ? 8.370 2.250 -6.683 1.00 98.50 76 SER A CA 1
ATOM 562 C C . SER A 1 76 ? 8.610 1.365 -7.906 1.00 98.50 76 SER A C 1
ATOM 564 O O . SER A 1 76 ? 8.223 0.195 -7.954 1.00 98.50 76 SER A O 1
ATOM 566 N N . THR A 1 77 ? 9.329 1.900 -8.887 1.00 97.81 77 THR A N 1
ATOM 567 C CA . THR A 1 77 ? 9.694 1.188 -10.120 1.00 97.81 77 THR A CA 1
ATOM 568 C C . THR A 1 77 ? 10.985 0.377 -9.983 1.00 97.81 77 THR A C 1
ATOM 570 O O . THR A 1 77 ? 11.517 -0.119 -10.976 1.00 97.81 77 THR A O 1
ATOM 573 N N . ASN A 1 78 ? 11.523 0.234 -8.767 1.00 98.31 78 ASN A N 1
ATOM 574 C CA . ASN A 1 78 ? 12.793 -0.445 -8.530 1.00 98.31 78 ASN A CA 1
ATOM 575 C C . ASN A 1 78 ? 12.624 -1.973 -8.577 1.00 98.31 78 ASN A C 1
ATOM 577 O O . ASN A 1 78 ? 12.506 -2.641 -7.551 1.00 98.31 78 ASN A O 1
ATOM 581 N N . ILE A 1 79 ? 12.618 -2.528 -9.789 1.00 97.81 79 ILE A N 1
ATOM 582 C CA . ILE A 1 79 ? 12.426 -3.964 -10.043 1.00 97.81 79 ILE A CA 1
ATOM 583 C C . ILE A 1 79 ? 13.425 -4.820 -9.258 1.00 97.81 79 ILE A C 1
ATOM 585 O O . ILE A 1 79 ? 13.028 -5.790 -8.616 1.00 97.81 79 ILE A O 1
ATOM 589 N N . SER A 1 80 ? 14.707 -4.443 -9.250 1.00 97.75 80 SER A N 1
ATOM 590 C CA . SER A 1 80 ? 15.748 -5.189 -8.534 1.00 97.75 80 SER A CA 1
ATOM 591 C C . SER A 1 80 ? 15.500 -5.235 -7.026 1.00 97.75 80 SER A C 1
ATOM 593 O O . SER A 1 80 ? 15.696 -6.280 -6.410 1.00 97.75 80 SER A O 1
ATOM 595 N N . TYR A 1 81 ? 15.034 -4.131 -6.430 1.00 98.44 81 TYR A N 1
ATOM 596 C CA . TYR A 1 81 ? 14.638 -4.115 -5.023 1.00 98.44 81 TYR A CA 1
ATOM 597 C C . TYR A 1 81 ? 13.483 -5.084 -4.768 1.00 98.44 81 TYR A C 1
ATOM 599 O O . TYR A 1 81 ? 13.578 -5.925 -3.874 1.00 98.44 81 TYR A O 1
ATOM 607 N N . TRP A 1 82 ? 12.418 -5.002 -5.565 1.00 98.12 82 TRP A N 1
ATOM 608 C CA . TRP A 1 82 ? 11.223 -5.816 -5.361 1.00 98.12 82 TRP A CA 1
ATOM 609 C C . TRP A 1 82 ? 11.487 -7.309 -5.550 1.00 98.12 82 TRP A C 1
ATOM 611 O O . TRP A 1 82 ? 11.011 -8.105 -4.745 1.00 98.12 82 TRP A O 1
ATOM 621 N N . LEU A 1 83 ? 12.295 -7.701 -6.536 1.00 96.25 83 LEU A N 1
ATOM 622 C CA . LEU A 1 83 ? 12.702 -9.100 -6.705 1.00 96.25 83 LEU A CA 1
ATOM 623 C C . LEU A 1 83 ? 13.466 -9.640 -5.483 1.00 96.25 83 LEU A C 1
ATOM 625 O O . LEU A 1 83 ? 13.368 -10.826 -5.181 1.00 96.25 83 LEU A O 1
ATOM 629 N N . ALA A 1 84 ? 14.211 -8.782 -4.780 1.00 97.31 84 ALA A N 1
ATOM 630 C CA . ALA A 1 84 ? 15.033 -9.173 -3.636 1.00 97.31 84 ALA A CA 1
ATOM 631 C C . ALA A 1 84 ? 14.323 -9.067 -2.273 1.00 97.31 84 ALA A C 1
ATOM 633 O O . ALA A 1 84 ? 14.711 -9.769 -1.343 1.00 97.31 84 ALA A O 1
ATOM 634 N N . ASN A 1 85 ? 13.318 -8.195 -2.133 1.00 98.06 85 ASN A N 1
ATOM 635 C CA . ASN A 1 85 ? 12.759 -7.813 -0.826 1.00 98.06 85 ASN A CA 1
ATOM 636 C C . ASN A 1 85 ? 11.252 -8.064 -0.681 1.00 98.06 85 ASN A C 1
ATOM 638 O O . ASN A 1 85 ? 10.700 -7.835 0.395 1.00 98.06 85 ASN A O 1
ATOM 642 N N . SER A 1 86 ? 10.571 -8.523 -1.734 1.00 97.62 86 SER A N 1
ATOM 643 C CA . SER A 1 86 ? 9.147 -8.857 -1.631 1.00 97.62 86 SER A CA 1
ATOM 644 C C . SER A 1 86 ? 8.917 -10.052 -0.704 1.00 97.62 86 SER A C 1
ATOM 646 O O . SER A 1 86 ? 9.739 -10.961 -0.588 1.00 97.62 86 SER A O 1
ATOM 648 N N . LEU A 1 87 ? 7.765 -10.056 -0.043 1.00 97.00 87 LEU A N 1
ATOM 649 C CA . LEU A 1 87 ? 7.430 -11.006 1.011 1.00 97.00 87 LEU A CA 1
ATOM 650 C C . LEU A 1 87 ? 6.934 -12.320 0.418 1.00 97.00 87 LEU A C 1
ATOM 652 O O . LEU A 1 87 ? 6.182 -12.313 -0.551 1.00 97.00 87 LEU A O 1
ATOM 656 N N . ASN A 1 88 ? 7.311 -13.451 1.012 1.00 93.62 88 ASN A N 1
ATOM 657 C CA . ASN A 1 88 ? 6.863 -14.763 0.550 1.00 93.62 88 ASN A CA 1
ATOM 658 C C . ASN A 1 88 ? 5.367 -14.967 0.851 1.00 93.62 88 ASN A C 1
ATOM 660 O O . ASN A 1 88 ? 4.940 -14.832 1.997 1.00 93.62 88 ASN A O 1
ATOM 664 N N . VAL A 1 89 ? 4.585 -15.327 -0.169 1.00 89.44 89 VAL A N 1
ATOM 665 C CA . VAL A 1 89 ? 3.142 -15.609 -0.040 1.00 89.44 89 VAL A CA 1
ATOM 666 C C . VAL A 1 89 ? 2.880 -17.033 0.482 1.00 89.44 89 VAL A C 1
ATOM 668 O O . VAL A 1 89 ? 1.789 -17.336 0.955 1.00 89.44 89 VAL A O 1
ATOM 671 N N . GLY A 1 90 ? 3.875 -17.924 0.431 1.00 85.06 90 GLY A N 1
ATOM 672 C CA . GLY A 1 90 ? 3.752 -19.329 0.834 1.00 85.06 90 GLY A CA 1
ATOM 673 C C . GLY A 1 90 ? 3.133 -20.233 -0.238 1.00 85.06 90 GLY A C 1
ATOM 674 O O . GLY A 1 90 ? 2.828 -21.391 0.038 1.00 85.06 90 GLY A O 1
ATOM 675 N N . TYR A 1 91 ? 2.962 -19.728 -1.466 1.00 81.88 91 TYR A N 1
ATOM 676 C CA . TYR A 1 91 ? 2.371 -20.444 -2.598 1.00 81.88 91 TYR A CA 1
ATOM 677 C C . TYR A 1 91 ? 3.206 -20.244 -3.871 1.00 81.88 91 TYR A C 1
ATOM 679 O O . TYR A 1 91 ? 3.557 -19.119 -4.209 1.00 81.88 91 TYR A O 1
ATOM 687 N N . GLN A 1 92 ? 3.542 -21.335 -4.574 1.00 81.31 92 GLN A N 1
ATOM 688 C CA . GLN A 1 92 ? 4.208 -21.339 -5.894 1.00 81.31 92 GLN A CA 1
ATOM 689 C C . GLN A 1 92 ? 5.451 -20.430 -6.054 1.00 81.31 92 GLN A C 1
ATOM 691 O O . GLN A 1 92 ? 5.706 -19.930 -7.146 1.00 81.31 92 GLN A O 1
ATOM 696 N N . ASN A 1 93 ? 6.248 -20.219 -4.998 1.00 81.31 93 ASN A N 1
ATOM 697 C CA . ASN A 1 93 ? 7.384 -19.277 -5.003 1.00 81.31 93 ASN A CA 1
ATOM 698 C C . ASN A 1 93 ? 6.998 -17.839 -5.408 1.00 81.31 93 ASN A C 1
ATOM 700 O O . ASN A 1 93 ? 7.819 -17.098 -5.955 1.00 81.31 93 ASN A O 1
ATOM 704 N N . GLN A 1 94 ? 5.748 -17.451 -5.158 1.00 89.56 94 GLN A N 1
ATOM 705 C CA . GLN A 1 94 ? 5.263 -16.102 -5.406 1.00 89.56 94 GLN A CA 1
ATOM 706 C C . GLN A 1 94 ? 5.570 -15.187 -4.229 1.00 89.56 94 GLN A C 1
ATOM 708 O O . GLN A 1 94 ? 5.687 -15.615 -3.073 1.00 89.56 94 GLN A O 1
ATOM 713 N N . SER A 1 95 ? 5.684 -13.907 -4.550 1.00 95.81 95 SER A N 1
ATOM 714 C CA . SER A 1 95 ? 5.973 -12.856 -3.593 1.00 95.81 95 SER A CA 1
ATOM 715 C C . SER A 1 95 ? 4.881 -11.784 -3.614 1.00 95.81 95 SER A C 1
ATOM 717 O O . SER A 1 95 ? 4.034 -11.749 -4.504 1.00 95.81 95 SER A O 1
ATOM 719 N N . THR A 1 96 ? 4.869 -10.910 -2.613 1.00 97.50 96 THR A N 1
ATOM 720 C CA . THR A 1 96 ? 3.936 -9.783 -2.516 1.00 97.50 96 THR A CA 1
ATOM 721 C C . THR A 1 96 ? 4.651 -8.557 -1.972 1.00 97.50 96 THR A C 1
ATOM 723 O O . THR A 1 96 ? 5.511 -8.667 -1.096 1.00 97.50 96 THR A O 1
ATOM 726 N N . ALA A 1 97 ? 4.303 -7.384 -2.486 1.00 98.25 97 ALA A N 1
ATOM 727 C CA . ALA A 1 97 ? 4.884 -6.125 -2.043 1.00 98.25 97 ALA A CA 1
ATOM 728 C C . ALA A 1 97 ? 4.225 -5.617 -0.749 1.00 98.25 97 ALA A C 1
ATOM 730 O O . ALA A 1 97 ? 4.892 -5.039 0.105 1.00 98.25 97 ALA A O 1
ATOM 731 N N . PHE A 1 98 ? 2.931 -5.884 -0.570 1.00 98.56 98 PHE A N 1
ATOM 732 C CA . PHE A 1 98 ? 2.207 -5.639 0.676 1.00 98.56 98 PHE A CA 1
ATOM 733 C C . PHE A 1 98 ? 1.417 -6.894 1.061 1.00 98.56 98 PHE A C 1
ATOM 735 O O . PHE A 1 98 ? 0.712 -7.469 0.230 1.00 98.56 98 PHE A O 1
ATOM 742 N N . ILE A 1 99 ? 1.536 -7.347 2.307 1.00 97.81 99 ILE A N 1
ATOM 743 C CA . ILE A 1 99 ? 0.631 -8.327 2.909 1.00 97.81 99 ILE A CA 1
ATOM 744 C C . ILE A 1 99 ? -0.169 -7.679 4.042 1.00 97.81 99 ILE A C 1
ATOM 746 O O . ILE A 1 99 ? 0.398 -7.087 4.961 1.00 97.81 99 ILE A O 1
ATOM 750 N N . LEU A 1 100 ? -1.495 -7.786 3.958 1.00 98.44 100 LEU A N 1
ATOM 751 C CA . LEU A 1 100 ? -2.427 -7.234 4.938 1.00 98.44 100 LEU A CA 1
ATOM 752 C C . LEU A 1 100 ? -3.334 -8.345 5.467 1.00 98.44 100 LEU A C 1
ATOM 754 O O . LEU A 1 100 ? -3.916 -9.106 4.695 1.00 98.44 100 LEU A O 1
ATOM 758 N N . GLY A 1 101 ? -3.474 -8.431 6.784 1.00 98.44 101 GLY A N 1
ATOM 759 C CA . GLY A 1 101 ? -4.204 -9.493 7.467 1.00 98.44 101 GLY A CA 1
ATOM 760 C C . GLY A 1 101 ? -4.712 -9.073 8.838 1.00 98.44 101 GLY A C 1
ATOM 761 O O . GLY A 1 101 ? -4.338 -8.016 9.347 1.00 98.44 101 GLY A O 1
ATOM 762 N N . GLY A 1 102 ? -5.560 -9.909 9.435 1.00 98.56 102 GLY A N 1
ATOM 763 C CA . GLY A 1 102 ? -6.138 -9.651 10.749 1.00 98.56 102 GLY A CA 1
ATOM 764 C C . GLY A 1 102 ? -7.639 -9.909 10.833 1.00 98.56 102 GLY A C 1
ATOM 765 O O . GLY A 1 102 ? -8.290 -10.329 9.875 1.00 98.56 102 GLY A O 1
ATOM 766 N N . ASN A 1 103 ? -8.207 -9.622 11.997 1.00 98.81 103 ASN A N 1
ATOM 767 C CA . ASN A 1 103 ? -9.612 -9.866 12.285 1.00 98.81 103 ASN A CA 1
ATOM 768 C C . ASN A 1 103 ? -10.403 -8.556 12.379 1.00 98.81 103 ASN A C 1
ATOM 770 O O . ASN A 1 103 ? -9.954 -7.575 12.971 1.00 98.81 103 ASN A O 1
ATOM 774 N N . ASN A 1 104 ? -11.614 -8.556 11.820 1.00 98.69 104 ASN A N 1
ATOM 775 C CA . ASN A 1 104 ? -12.535 -7.425 11.850 1.00 98.69 104 ASN A CA 1
ATOM 776 C C . ASN A 1 104 ? -11.920 -6.138 11.258 1.00 98.69 104 ASN A C 1
ATOM 778 O O . ASN A 1 104 ? -12.027 -5.049 11.822 1.00 98.69 104 ASN A O 1
ATOM 782 N N . VAL A 1 105 ? -11.248 -6.281 10.114 1.00 98.88 105 VAL A N 1
ATOM 783 C CA . VAL A 1 105 ? -10.608 -5.191 9.367 1.00 98.88 105 VAL A CA 1
ATOM 784 C C . VAL A 1 105 ? -11.596 -4.626 8.350 1.00 98.88 105 VAL A C 1
ATOM 786 O O . VAL A 1 105 ? -12.136 -5.362 7.522 1.00 98.88 105 VAL A O 1
ATOM 789 N N . ARG A 1 106 ? -11.836 -3.314 8.378 1.00 98.75 106 ARG A N 1
ATOM 790 C CA . ARG A 1 106 ? -12.798 -2.647 7.487 1.00 98.75 106 ARG A CA 1
ATOM 791 C C . ARG A 1 106 ? -12.090 -1.609 6.632 1.00 98.75 106 ARG A C 1
ATOM 793 O O . ARG A 1 106 ? -11.843 -0.496 7.080 1.00 98.75 106 ARG A O 1
ATOM 800 N N . ILE A 1 107 ? -11.785 -1.973 5.390 1.00 98.81 107 ILE A N 1
ATOM 801 C CA . ILE A 1 107 ? -11.142 -1.093 4.411 1.00 98.81 107 ILE A CA 1
ATOM 802 C C . ILE A 1 107 ? -12.207 -0.450 3.532 1.00 98.81 107 ILE A C 1
ATOM 804 O O . ILE A 1 107 ? -12.994 -1.143 2.878 1.00 98.81 107 ILE A O 1
ATOM 808 N N . ASN A 1 108 ? -12.211 0.879 3.482 1.00 98.81 108 ASN A N 1
ATOM 809 C CA . ASN A 1 108 ? -13.082 1.647 2.607 1.00 98.81 108 ASN A CA 1
ATOM 810 C C . ASN A 1 108 ? -12.272 2.600 1.727 1.00 98.81 108 ASN A C 1
ATOM 812 O O . ASN A 1 108 ? -11.660 3.543 2.221 1.00 98.81 108 ASN A O 1
ATOM 816 N N . GLY A 1 109 ? -12.309 2.361 0.417 1.00 98.62 109 GLY A N 1
ATOM 817 C CA . GLY A 1 109 ? -11.644 3.199 -0.577 1.00 98.62 109 GLY A CA 1
ATOM 818 C C . GLY A 1 109 ? -12.492 4.366 -1.102 1.00 98.62 109 GLY A C 1
ATOM 819 O O . GLY A 1 109 ? -12.005 5.202 -1.858 1.00 98.62 109 GLY A O 1
ATOM 820 N N . TYR A 1 110 ? -13.782 4.438 -0.756 1.00 98.38 110 TYR A N 1
ATOM 821 C CA . TYR A 1 110 ? -14.690 5.504 -1.216 1.00 98.38 110 TYR A CA 1
ATOM 822 C C . TYR A 1 110 ? -14.762 5.688 -2.752 1.00 98.38 110 TYR A C 1
ATOM 824 O O . TYR A 1 110 ? -15.138 6.757 -3.226 1.00 98.38 110 TYR A O 1
ATOM 832 N N . GLY A 1 111 ? -14.386 4.671 -3.537 1.00 98.19 111 GLY A N 1
ATOM 833 C CA . GLY A 1 111 ? -14.329 4.712 -5.004 1.00 98.19 111 GLY A CA 1
ATOM 834 C C . GLY A 1 111 ? -13.105 5.434 -5.586 1.00 98.19 111 GLY A C 1
ATOM 835 O O . GLY A 1 111 ? -12.968 5.500 -6.805 1.00 98.19 111 GLY A O 1
ATOM 836 N N . LYS A 1 112 ? -12.217 5.970 -4.743 1.00 97.38 112 LYS A N 1
ATOM 837 C CA . LYS A 1 112 ? -11.036 6.758 -5.150 1.00 97.38 112 LYS A CA 1
ATOM 838 C C . LYS A 1 112 ? -9.715 6.205 -4.612 1.00 97.38 112 LYS A C 1
ATOM 840 O O . LYS A 1 112 ? -8.688 6.347 -5.268 1.00 97.38 112 LYS A O 1
ATOM 845 N N . GLY A 1 113 ? -9.752 5.559 -3.449 1.00 98.69 113 GLY A N 1
ATOM 846 C CA . GLY A 1 113 ? -8.613 4.919 -2.812 1.00 98.69 113 GLY A CA 1
ATOM 847 C C . GLY A 1 113 ? -7.998 3.869 -3.718 1.00 98.69 113 GLY A C 1
ATOM 848 O O . GLY A 1 113 ? -8.706 2.973 -4.175 1.00 98.69 113 GLY A O 1
ATOM 849 N N . THR A 1 114 ? -6.704 3.989 -3.990 1.00 98.81 114 THR A N 1
ATOM 850 C CA . THR A 1 114 ? -6.048 3.216 -5.048 1.00 98.81 114 THR A CA 1
ATOM 851 C C . THR A 1 114 ? -4.778 2.550 -4.541 1.00 98.81 114 THR A C 1
ATOM 853 O O . THR A 1 114 ? -3.940 3.183 -3.902 1.00 98.81 114 THR A O 1
ATOM 856 N N . PHE A 1 115 ? -4.626 1.271 -4.863 1.00 98.81 115 PHE A N 1
ATOM 857 C CA . PHE A 1 115 ? -3.355 0.567 -4.802 1.00 98.81 115 PHE A CA 1
ATOM 858 C C . PHE A 1 115 ? -2.789 0.480 -6.224 1.00 98.81 115 PHE A C 1
ATOM 860 O O . PHE A 1 115 ? -3.330 -0.253 -7.053 1.00 98.81 115 PHE A O 1
ATOM 867 N N . ASP A 1 116 ? -1.755 1.268 -6.524 1.00 98.75 116 ASP A N 1
ATOM 868 C CA . ASP A 1 116 ? -1.142 1.365 -7.850 1.00 98.75 116 ASP A CA 1
ATOM 869 C C . ASP A 1 116 ? 0.237 0.698 -7.884 1.00 98.75 116 ASP A C 1
ATOM 871 O O . ASP A 1 116 ? 1.242 1.269 -7.456 1.00 98.75 116 ASP A O 1
ATOM 875 N N . GLY A 1 117 ? 0.299 -0.510 -8.443 1.00 98.31 117 GLY A N 1
ATOM 876 C CA . GLY A 1 117 ? 1.537 -1.282 -8.537 1.00 98.31 117 GLY A CA 1
ATOM 877 C C . GLY A 1 117 ? 2.585 -0.687 -9.484 1.00 98.31 117 GLY A C 1
ATOM 878 O O . GLY A 1 117 ? 3.705 -1.197 -9.552 1.00 98.31 117 GLY A O 1
ATOM 879 N N . ASN A 1 118 ? 2.257 0.382 -10.220 1.00 97.62 118 ASN A N 1
ATOM 880 C CA . ASN A 1 118 ? 3.153 1.003 -11.193 1.00 97.62 118 ASN A CA 1
ATOM 881 C C . ASN A 1 118 ? 3.655 -0.006 -12.252 1.00 97.62 118 ASN A C 1
ATOM 883 O O . ASN A 1 118 ? 4.815 -0.014 -12.673 1.00 97.62 118 ASN A O 1
ATOM 887 N N . GLY A 1 119 ? 2.756 -0.913 -12.645 1.00 97.38 119 GLY A N 1
ATOM 888 C CA . GLY A 1 119 ? 3.036 -2.139 -13.390 1.00 97.38 119 GLY A CA 1
ATOM 889 C C . GLY A 1 119 ? 3.535 -1.950 -14.818 1.00 97.38 119 GLY A C 1
ATOM 890 O O . GLY A 1 119 ? 4.123 -2.879 -15.360 1.00 97.38 119 GLY A O 1
ATOM 891 N N . ASP A 1 120 ? 3.388 -0.770 -15.423 1.00 97.31 120 ASP A N 1
ATOM 892 C CA . ASP A 1 120 ? 3.833 -0.532 -16.806 1.00 97.31 120 ASP A CA 1
ATOM 893 C C . ASP A 1 120 ? 5.331 -0.847 -16.983 1.00 97.31 120 ASP A C 1
ATOM 895 O O . ASP A 1 120 ? 5.720 -1.532 -17.933 1.00 97.31 120 ASP A O 1
ATOM 899 N N . TYR A 1 121 ? 6.151 -0.472 -15.995 1.00 96.94 121 TYR A N 1
ATOM 900 C CA . TYR A 1 121 ? 7.581 -0.795 -15.946 1.00 96.94 121 TYR A CA 1
ATOM 901 C C . TYR A 1 121 ? 7.838 -2.304 -15.886 1.00 96.94 121 TYR A C 1
ATOM 903 O O . TYR A 1 121 ? 8.761 -2.809 -16.524 1.00 96.94 121 TYR A O 1
ATOM 911 N N . TRP A 1 122 ? 7.003 -3.044 -15.156 1.00 96.88 122 TRP A N 1
ATOM 912 C CA . TRP A 1 122 ? 7.086 -4.500 -15.080 1.00 96.88 122 TRP A CA 1
ATOM 913 C C . TRP A 1 122 ? 6.684 -5.156 -16.390 1.00 96.88 122 TRP A C 1
ATOM 915 O O . TRP A 1 122 ? 7.326 -6.115 -16.812 1.00 96.88 122 TRP A O 1
ATOM 925 N N . TYR A 1 123 ? 5.656 -4.639 -17.060 1.00 95.75 123 TYR A N 1
ATOM 926 C CA . TYR A 1 123 ? 5.200 -5.166 -18.342 1.00 95.75 123 TYR A CA 1
ATOM 927 C C . TYR A 1 123 ? 6.242 -4.948 -19.442 1.00 95.75 123 TYR A C 1
ATOM 929 O O . TYR A 1 123 ? 6.415 -5.807 -20.305 1.00 95.75 123 TYR A O 1
ATOM 937 N N . GLU A 1 124 ? 6.945 -3.817 -19.425 1.00 96.31 124 GLU A N 1
ATOM 938 C CA . GLU A 1 124 ? 8.070 -3.551 -20.323 1.00 96.31 124 GLU A CA 1
ATOM 939 C C . GLU A 1 124 ? 9.271 -4.438 -20.022 1.00 96.31 124 GLU A C 1
ATOM 941 O O . GLU A 1 124 ? 9.792 -5.095 -20.926 1.00 96.31 124 GLU A O 1
ATOM 946 N N . TRP A 1 125 ? 9.676 -4.494 -18.756 1.00 96.56 125 TRP A N 1
ATOM 947 C CA . TRP A 1 125 ? 10.824 -5.275 -18.319 1.00 96.56 125 TRP A CA 1
ATOM 948 C C . TRP A 1 125 ? 10.637 -6.773 -18.573 1.00 96.56 125 TRP A C 1
ATOM 950 O O . TRP A 1 125 ? 11.563 -7.445 -19.034 1.00 96.56 125 TRP A O 1
ATOM 960 N N . ILE A 1 126 ? 9.431 -7.301 -18.335 1.00 95.25 126 ILE A N 1
ATOM 961 C CA . ILE A 1 126 ? 9.183 -8.737 -18.448 1.00 95.25 126 ILE A CA 1
ATOM 962 C C . ILE A 1 126 ? 9.227 -9.242 -19.892 1.00 95.25 126 ILE A C 1
ATOM 964 O O . ILE A 1 126 ? 9.645 -10.372 -20.126 1.00 95.25 126 ILE A O 1
ATOM 968 N N . ARG A 1 127 ? 8.886 -8.400 -20.878 1.00 95.31 127 ARG A N 1
ATOM 969 C CA . ARG A 1 127 ? 8.999 -8.745 -22.308 1.00 95.31 127 ARG A CA 1
ATOM 970 C C . ARG A 1 127 ? 10.440 -8.997 -22.761 1.00 95.31 127 ARG A C 1
ATOM 972 O O . ARG A 1 127 ? 10.635 -9.540 -23.842 1.00 95.31 127 ARG A O 1
ATOM 979 N N . GLN A 1 128 ? 11.424 -8.595 -21.959 1.00 95.06 128 GLN A N 1
ATOM 980 C CA . GLN A 1 128 ? 12.849 -8.771 -22.239 1.00 95.06 128 GLN A CA 1
ATOM 981 C C . GLN A 1 128 ? 13.437 -10.025 -21.568 1.00 95.06 128 GLN A C 1
ATOM 983 O O . GLN A 1 128 ? 14.606 -10.329 -21.787 1.00 95.06 128 GLN A O 1
A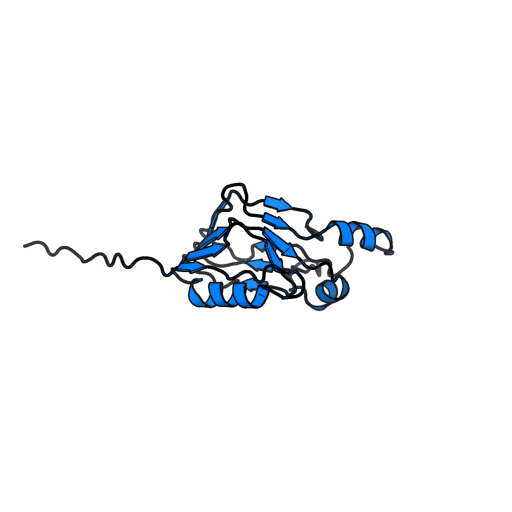TOM 988 N N . GLN A 1 129 ? 12.659 -10.742 -20.748 1.00 94.31 129 GLN A N 1
ATOM 989 C CA . GLN A 1 129 ? 13.107 -11.939 -20.030 1.00 94.31 129 GLN A CA 1
ATOM 990 C C . GLN A 1 129 ? 12.749 -13.218 -20.799 1.00 94.31 129 GLN A C 1
ATOM 992 O O . GLN A 1 129 ? 11.767 -13.246 -21.538 1.00 94.31 129 GLN A O 1
ATOM 997 N N . GLU A 1 130 ? 13.495 -14.306 -20.583 1.00 90.44 130 GLU A N 1
ATOM 998 C CA . GLU A 1 130 ? 13.207 -15.605 -21.219 1.00 90.44 130 GLU A CA 1
ATOM 999 C C . GLU A 1 130 ? 11.837 -16.171 -20.805 1.00 90.44 130 GLU A C 1
ATOM 1001 O O . GLU A 1 130 ? 11.093 -16.695 -21.633 1.00 90.44 130 GLU A O 1
ATOM 1006 N N . ASN A 1 131 ? 11.474 -16.030 -19.524 1.00 86.31 131 ASN A N 1
ATOM 1007 C CA . ASN A 1 131 ? 10.144 -16.361 -19.017 1.00 86.31 131 ASN A CA 1
ATOM 1008 C C . ASN A 1 131 ? 9.314 -15.084 -18.870 1.00 86.31 131 ASN A C 1
ATOM 1010 O O . ASN A 1 131 ? 9.415 -14.376 -17.869 1.00 86.31 131 ASN A O 1
ATOM 1014 N N . THR A 1 132 ? 8.469 -14.815 -19.863 1.00 86.50 132 THR A N 1
ATOM 1015 C CA . THR A 1 132 ? 7.681 -13.579 -19.946 1.00 86.50 132 THR A CA 1
ATOM 1016 C C . THR A 1 132 ? 6.369 -13.616 -19.153 1.00 86.50 132 THR A C 1
ATOM 1018 O O . THR A 1 132 ? 5.724 -12.582 -18.975 1.00 86.50 132 THR A O 1
ATOM 1021 N N . SER A 1 133 ? 5.950 -14.796 -18.681 1.00 80.31 133 SER A N 1
ATOM 1022 C CA . SER A 1 133 ? 4.639 -15.001 -18.057 1.00 80.31 133 SER A CA 1
ATOM 1023 C C . SER A 1 133 ? 4.722 -15.045 -16.532 1.00 80.31 133 SER A C 1
ATOM 1025 O O . SER A 1 133 ? 4.152 -14.179 -15.872 1.00 80.31 133 SER A O 1
ATOM 1027 N N . ASN A 1 134 ? 5.456 -16.012 -15.971 1.00 81.00 134 ASN A N 1
ATOM 1028 C CA . ASN A 1 134 ? 5.499 -16.265 -14.528 1.00 81.00 134 ASN A CA 1
ATOM 1029 C C . ASN A 1 134 ? 6.940 -16.208 -14.013 1.00 81.00 134 ASN A C 1
ATOM 1031 O O . ASN A 1 134 ? 7.513 -17.216 -13.594 1.00 81.00 134 ASN A O 1
ATOM 1035 N N . TYR A 1 135 ? 7.556 -15.035 -14.143 1.0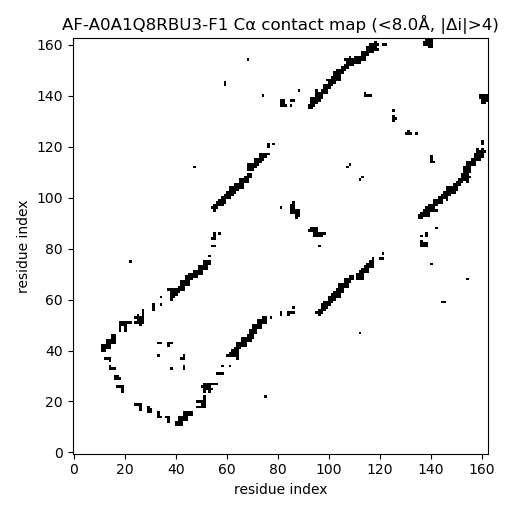0 89.62 135 TYR A N 1
ATOM 1036 C CA . TYR A 1 135 ? 8.923 -14.822 -13.684 1.00 89.62 135 TYR A CA 1
ATOM 1037 C C . TYR A 1 135 ? 8.990 -14.912 -12.151 1.00 89.62 135 TYR A C 1
ATOM 1039 O O . TYR A 1 135 ? 8.244 -14.189 -11.482 1.00 89.62 135 TYR A O 1
ATOM 1047 N N 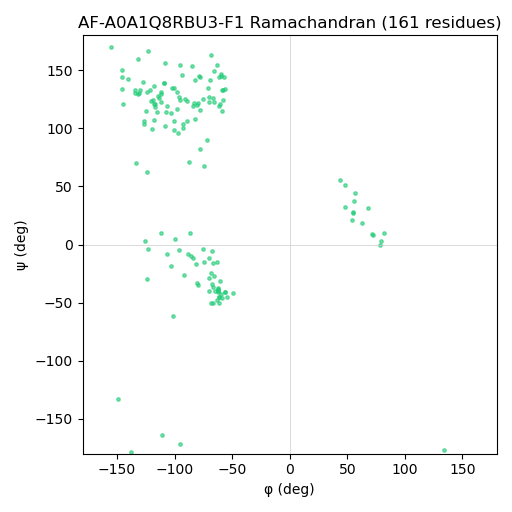. PRO A 1 136 ? 9.867 -15.763 -11.585 1.00 89.19 136 PRO A N 1
ATOM 1048 C CA . PRO A 1 136 ? 9.946 -15.965 -10.142 1.00 89.19 136 PRO A CA 1
ATOM 1049 C C . PRO A 1 136 ? 10.186 -14.665 -9.368 1.00 89.19 136 PRO A C 1
ATOM 1051 O O . PRO A 1 136 ? 11.060 -13.875 -9.720 1.00 89.19 136 PRO A O 1
ATOM 1054 N N . GLY A 1 137 ? 9.427 -14.460 -8.292 1.00 89.69 137 GLY A N 1
ATOM 1055 C CA . GLY A 1 137 ? 9.605 -13.314 -7.397 1.00 89.69 137 GLY A CA 1
ATOM 1056 C C . GLY A 1 137 ? 9.006 -11.992 -7.884 1.00 89.69 137 GLY A C 1
ATOM 1057 O O . GLY A 1 137 ? 9.149 -10.993 -7.179 1.00 89.69 137 GLY A O 1
ATOM 1058 N N . ARG A 1 138 ? 8.311 -11.962 -9.033 1.00 93.19 138 ARG A N 1
ATOM 1059 C CA . ARG A 1 138 ? 7.433 -10.833 -9.379 1.00 93.19 138 ARG A CA 1
ATOM 1060 C C . ARG A 1 138 ? 6.340 -10.696 -8.311 1.00 93.19 138 ARG A C 1
ATOM 1062 O O . ARG A 1 138 ? 5.592 -11.656 -8.127 1.00 93.19 138 ARG A O 1
ATOM 1069 N N . PRO A 1 139 ? 6.229 -9.545 -7.630 1.00 96.06 139 PRO A N 1
ATOM 1070 C CA . PRO A 1 139 ? 5.289 -9.426 -6.530 1.00 96.06 139 PRO A CA 1
ATOM 1071 C C . PRO A 1 139 ? 3.855 -9.212 -7.007 1.00 96.06 139 PRO A C 1
ATOM 1073 O O . PRO A 1 139 ? 3.616 -8.483 -7.967 1.00 96.06 139 PRO A O 1
ATOM 1076 N N . HIS A 1 140 ? 2.893 -9.767 -6.274 1.00 96.25 140 HIS A N 1
ATOM 1077 C CA . HIS A 1 140 ? 1.555 -9.180 -6.197 1.00 96.25 140 HIS A CA 1
ATOM 1078 C C . HIS A 1 140 ? 1.655 -7.780 -5.588 1.00 96.25 140 HIS A C 1
ATOM 1080 O O . HIS A 1 140 ? 2.439 -7.571 -4.654 1.00 96.25 140 HIS A O 1
ATOM 1086 N N . ALA A 1 141 ? 0.838 -6.832 -6.047 1.00 96.69 141 ALA A N 1
ATOM 1087 C CA . ALA A 1 141 ? 0.799 -5.509 -5.420 1.00 96.69 141 ALA A CA 1
ATOM 1088 C C . ALA A 1 141 ? 0.354 -5.612 -3.950 1.00 96.69 141 ALA A C 1
ATOM 1090 O O . ALA A 1 141 ? 0.975 -5.040 -3.053 1.00 96.69 141 ALA A O 1
ATOM 1091 N N . LEU A 1 142 ? -0.697 -6.399 -3.702 1.00 97.62 142 LEU A N 1
ATOM 1092 C CA . LEU A 1 142 ? -1.288 -6.608 -2.388 1.00 97.62 142 LEU A CA 1
ATOM 1093 C C . LEU A 1 142 ? -1.808 -8.038 -2.256 1.00 97.62 142 LEU A C 1
ATOM 1095 O O . LEU A 1 142 ? -2.552 -8.519 -3.105 1.00 97.62 142 LEU A O 1
ATOM 1099 N N . THR A 1 143 ? -1.492 -8.680 -1.137 1.00 97.12 143 THR A N 1
ATOM 1100 C CA . THR A 1 143 ? -2.093 -9.951 -0.734 1.00 97.12 143 THR A CA 1
ATOM 1101 C C . THR A 1 143 ? -2.864 -9.754 0.564 1.00 97.12 143 THR A C 1
ATOM 1103 O O . THR A 1 143 ? -2.288 -9.395 1.592 1.00 97.12 143 THR A O 1
ATOM 1106 N N . PHE A 1 144 ? -4.167 -10.032 0.539 1.00 96.94 144 PHE A N 1
ATOM 1107 C CA . PHE A 1 144 ? -4.950 -10.169 1.763 1.00 96.94 144 PHE A CA 1
ATOM 1108 C C . PHE A 1 144 ? -4.768 -11.579 2.323 1.00 96.94 144 PHE A C 1
ATOM 1110 O O . PHE A 1 144 ? -5.278 -12.539 1.749 1.00 96.94 144 PHE A O 1
ATOM 1117 N N . ASN A 1 145 ? -4.043 -11.714 3.433 1.00 94.69 145 ASN A N 1
ATOM 1118 C CA . ASN A 1 145 ? -3.751 -13.011 4.037 1.00 94.69 145 ASN A CA 1
ATOM 1119 C C . ASN A 1 145 ? -4.296 -13.086 5.462 1.00 94.69 145 ASN A C 1
ATOM 1121 O O . ASN A 1 145 ? -3.948 -12.266 6.304 1.00 94.69 145 ASN A O 1
ATOM 1125 N N . GLY A 1 146 ? -5.135 -14.083 5.744 1.00 95.06 146 GLY A N 1
ATOM 1126 C CA . GLY A 1 146 ? -5.691 -14.273 7.085 1.00 95.06 146 GLY A CA 1
ATOM 1127 C C . GLY A 1 146 ? -6.673 -13.179 7.514 1.00 95.06 146 GLY A C 1
ATOM 1128 O O . GLY A 1 146 ? -6.739 -12.857 8.696 1.00 95.06 146 GLY A O 1
ATOM 1129 N N . LEU A 1 147 ? -7.422 -12.589 6.574 1.00 98.06 147 LEU A N 1
ATOM 1130 C CA . LEU A 1 147 ? -8.545 -11.716 6.914 1.00 98.06 147 LEU A CA 1
ATOM 1131 C C . LEU A 1 147 ? -9.757 -12.532 7.389 1.00 98.06 147 LEU A C 1
ATOM 1133 O O . LEU A 1 147 ? -10.262 -13.377 6.651 1.00 98.06 147 LEU A O 1
ATOM 1137 N N . THR A 1 148 ? -10.273 -12.232 8.582 1.00 98.56 148 THR A N 1
ATOM 1138 C CA . THR A 1 148 ? -11.502 -12.837 9.134 1.00 98.56 148 THR A CA 1
ATOM 1139 C C . THR A 1 148 ? -12.483 -11.765 9.591 1.00 98.56 148 THR A C 1
ATOM 1141 O O . THR A 1 148 ? -12.072 -10.773 10.176 1.00 98.56 148 THR A O 1
ATOM 1144 N N . ASN A 1 149 ? -13.788 -11.945 9.352 1.00 98.50 149 ASN A N 1
ATOM 1145 C CA . ASN A 1 149 ? -14.825 -10.946 9.689 1.00 98.50 149 ASN A CA 1
ATOM 1146 C C . ASN A 1 149 ? -14.567 -9.551 9.085 1.00 98.50 149 ASN A C 1
ATOM 1148 O O . ASN A 1 149 ? -14.975 -8.533 9.637 1.00 98.50 149 ASN A O 1
ATOM 1152 N N . SER A 1 150 ? -13.859 -9.513 7.961 1.00 98.69 150 SER A N 1
ATOM 1153 C CA . SER A 1 150 ? -13.323 -8.291 7.369 1.00 98.69 150 SER A CA 1
ATOM 1154 C C . SER A 1 150 ? -14.079 -7.911 6.103 1.00 98.69 150 SER A C 1
ATOM 1156 O O . SER A 1 150 ? -14.666 -8.757 5.428 1.00 98.69 150 SER A O 1
ATOM 1158 N N . VAL A 1 151 ? -14.040 -6.626 5.762 1.00 98.69 151 VAL A N 1
ATOM 1159 C CA . VAL A 1 151 ? -14.666 -6.076 4.557 1.00 98.69 151 VAL A CA 1
ATOM 1160 C C . VAL A 1 151 ? -13.660 -5.195 3.835 1.00 98.69 151 VAL A C 1
ATOM 1162 O O . VAL A 1 151 ? -13.083 -4.288 4.427 1.00 98.69 151 VAL A O 1
ATOM 1165 N N . VAL A 1 152 ? -13.505 -5.429 2.534 1.00 98.62 152 VAL A N 1
ATOM 1166 C CA . VAL A 1 152 ? -12.759 -4.557 1.624 1.00 98.62 152 VAL A CA 1
ATOM 1167 C C . VAL A 1 152 ? -13.741 -4.040 0.584 1.00 98.62 152 VAL A C 1
ATOM 1169 O O . VAL A 1 152 ? -14.391 -4.831 -0.099 1.00 98.62 152 VAL A O 1
ATOM 1172 N N . ARG A 1 153 ? -13.899 -2.718 0.480 1.00 98.56 153 ARG A N 1
ATOM 1173 C CA . ARG A 1 153 ? -14.861 -2.113 -0.452 1.00 98.56 153 ARG A CA 1
ATOM 1174 C C . ARG A 1 153 ? -14.379 -0.789 -1.023 1.00 98.56 153 ARG A C 1
ATOM 1176 O O . ARG A 1 153 ? -13.682 -0.031 -0.357 1.00 98.56 153 ARG A O 1
ATOM 1183 N N . GLY A 1 154 ? -14.817 -0.493 -2.246 1.00 98.44 154 GLY A N 1
ATOM 1184 C CA . GLY A 1 154 ? -14.587 0.798 -2.897 1.00 98.44 154 GLY A CA 1
ATOM 1185 C C . GLY A 1 154 ? -13.116 1.130 -3.153 1.00 98.44 154 GLY A C 1
ATOM 1186 O O . GLY A 1 154 ? -12.809 2.305 -3.310 1.00 98.44 154 GLY A O 1
ATOM 1187 N N . VAL A 1 155 ? -12.229 0.133 -3.141 1.00 98.56 155 VAL A N 1
ATOM 1188 C CA . VAL A 1 155 ? -10.803 0.281 -3.459 1.00 98.56 155 VAL A CA 1
ATOM 1189 C C . VAL A 1 155 ? -10.566 -0.013 -4.939 1.00 98.56 155 VAL A C 1
ATOM 1191 O O . VAL A 1 155 ? -11.222 -0.885 -5.510 1.00 98.56 155 VAL A O 1
ATOM 1194 N N . ASN A 1 156 ? -9.614 0.691 -5.541 1.00 98.56 156 ASN A N 1
ATOM 1195 C CA . ASN A 1 156 ? -9.146 0.455 -6.899 1.00 98.56 156 ASN A CA 1
ATOM 1196 C C . ASN A 1 156 ? -7.810 -0.296 -6.855 1.00 98.56 156 ASN A C 1
ATOM 1198 O O . ASN A 1 156 ? -6.905 0.083 -6.113 1.00 98.56 156 ASN A O 1
ATOM 1202 N N . PHE A 1 157 ? -7.678 -1.328 -7.683 1.00 98.19 157 PHE A N 1
ATOM 1203 C CA . PHE A 1 157 ? -6.412 -2.012 -7.941 1.00 98.19 157 PHE A CA 1
ATOM 1204 C C . PHE A 1 157 ? -5.957 -1.619 -9.339 1.00 98.19 157 PHE A C 1
ATOM 1206 O O . PHE A 1 157 ? -6.638 -1.923 -10.320 1.00 98.19 157 PHE A O 1
ATOM 1213 N N . LEU A 1 158 ? -4.848 -0.894 -9.430 1.00 98.31 158 LEU A N 1
ATOM 1214 C CA . LEU A 1 158 ? -4.379 -0.305 -10.675 1.00 98.31 158 LEU A CA 1
ATOM 1215 C C . LEU A 1 158 ? -2.978 -0.821 -10.997 1.00 98.31 158 LEU A C 1
ATOM 1217 O O . LEU A 1 158 ? -2.109 -0.840 -10.134 1.00 98.31 158 LEU A O 1
ATOM 1221 N N . ARG A 1 159 ? -2.774 -1.247 -12.251 1.00 97.44 159 ARG A N 1
ATOM 1222 C CA . ARG A 1 159 ? -1.461 -1.623 -12.809 1.00 97.44 159 ARG A CA 1
ATOM 1223 C C . ARG A 1 159 ? -0.615 -2.481 -11.847 1.00 97.44 159 ARG A C 1
ATOM 1225 O O . ARG A 1 159 ? 0.498 -2.096 -11.504 1.00 97.44 159 ARG A O 1
ATOM 1232 N N . SER A 1 160 ? -1.146 -3.615 -11.382 1.00 95.38 160 SER A N 1
ATOM 1233 C CA . SER A 1 160 ? -0.383 -4.532 -10.515 1.00 95.38 160 SER A CA 1
ATOM 1234 C C . SER A 1 160 ? 0.886 -5.023 -11.223 1.00 95.38 160 SER A C 1
ATOM 1236 O O . SER A 1 160 ? 0.893 -5.243 -12.434 1.00 95.38 160 SER A O 1
ATOM 1238 N N . GLN A 1 161 ? 1.973 -5.216 -10.474 1.00 94.38 161 GLN A N 1
ATOM 1239 C CA . GLN A 1 161 ? 3.205 -5.801 -11.009 1.00 94.38 161 GLN A CA 1
ATOM 1240 C C . GLN A 1 161 ? 2.990 -7.262 -11.428 1.00 94.38 161 GLN A C 1
ATOM 1242 O O . GLN A 1 161 ? 3.688 -7.764 -12.313 1.00 94.38 161 GLN A O 1
ATOM 1247 N N . MET A 1 162 ? 2.036 -7.958 -10.804 1.00 92.44 162 MET A N 1
ATOM 1248 C CA . MET A 1 162 ? 1.610 -9.323 -11.117 1.00 92.44 162 MET A CA 1
ATOM 1249 C C . MET A 1 162 ? 0.115 -9.498 -10.795 1.00 92.44 162 MET A C 1
ATOM 1251 O O . MET A 1 162 ? -0.669 -8.675 -11.262 1.00 92.44 162 MET A O 1
ATOM 1255 N N . TRP A 1 163 ? -0.300 -10.571 -10.109 1.00 88.25 163 TRP A N 1
ATOM 1256 C CA . TRP A 1 163 ? -1.694 -10.745 -9.683 1.00 88.25 163 TRP A CA 1
ATOM 1257 C C . TRP A 1 163 ? -2.149 -9.642 -8.717 1.00 88.25 163 TRP A C 1
ATOM 1259 O O . TRP A 1 163 ? -1.288 -8.909 -8.165 1.00 88.25 163 TRP A O 1
#

Radius of gyration: 17.71 Å; Cα contacts (8 Å, |Δi|>4): 400; chains: 1; bounding box: 49×35×64 Å